Protein 2YH5 (pdb70)

InterPro domains:
  IPR010653 Outer membrane protein assembly factor BamC-like [PF06804] (41-342)
  IPR014524 Outer membrane protein assembly factor BamC [MF_00924] (9-344)
  IPR014524 Outer membrane protein assembly factor BamC [PIRSF026343] (10-344)
  IPR042268 Outer membrane protein assembly factor BamC, C-terminal [G3DSA:3.30.310.170] (226-344)

CATH classification: 3.30.310.170

Organism: Escherichia coli (strain K12) (NCBI:txid83333)

Nearest PDB structures (foldseek):
  2lae-assembly1_A  TM=9.811E-01  e=5.613E-21  Escherichia coli K-12
  5d0q-assembly1_C  TM=9.754E-01  e=2.584E-20  Escherichia coli
  5igu-assembly1_A  TM=3.087E-01  e=3.446E-01  Escherichia coli
  4ynr-assembly1_A  TM=2.754E-01  e=2.289E+00  Mycobacterium tuberculosis CDC1551
  5i3e-assembly1_A  TM=2.757E-01  e=2.433E+00  Burkholderia thailandensis E264

Structure (mmCIF, N/CA/C/O backbone):
data_2YH5
#
_entry.id   2YH5
#
_cell.length_a   29.740
_cell.length_b   59.120
_cell.length_c   31.060
_cell.angle_alpha   90.00
_cell.angle_beta   116.37
_cell.angle_gamma   90.00
#
_symmetry.space_group_name_H-M   'P 1 21 1'
#
loop_
_entity.id
_entity.type
_entity.pdbx_description
1 polymer 'DAPX PROTEIN'
2 non-p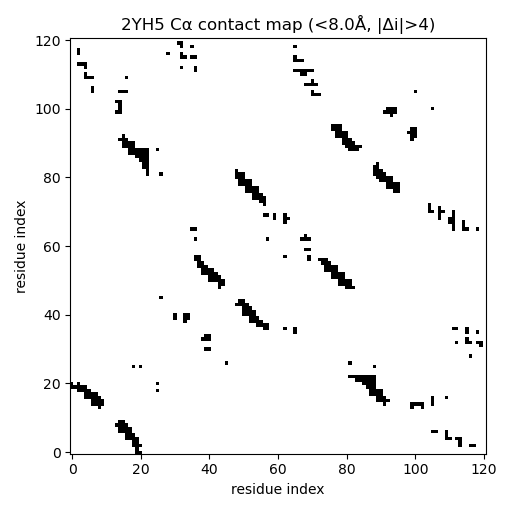olymer 'PHOSPHATE ION'
3 water water
#
loop_
_atom_site.group_PDB
_atom_site.id
_atom_site.type_symbol
_atom_site.label_atom_id
_atom_site.label_alt_id
_atom_site.label_comp_id
_atom_site.label_asym_id
_atom_site.label_entity_id
_atom_site.label_seq_id
_atom_site.pdbx_PDB_ins_code
_atom_site.Cartn_x
_atom_site.Cartn_y
_atom_site.Cartn_z
_atom_site.occupancy
_atom_site.B_iso_or_equiv
_atom_site.auth_seq_id
_atom_site.auth_comp_id
_atom_site.auth_asym_id
_atom_site.auth_atom_id
_atom_site.pdbx_PDB_model_num
ATOM 1 N N . THR A 1 1 ? 15.962 18.725 30.563 1.00 51.67 202 THR A N 1
ATOM 2 C CA . THR A 1 1 ? 17.251 19.479 30.584 1.00 50.88 202 THR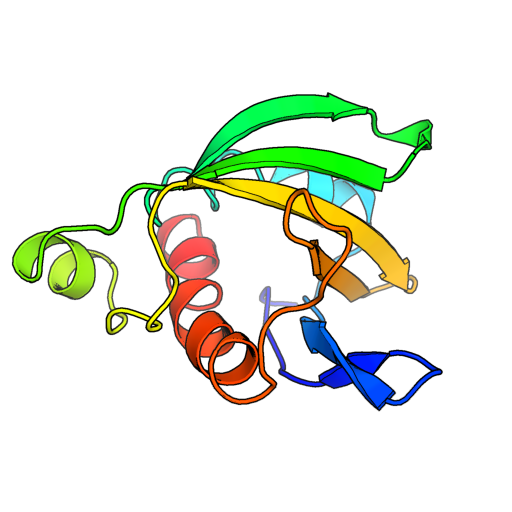 A CA 1
ATOM 3 C C . THR A 1 1 ? 17.841 19.555 29.140 1.00 50.35 202 THR A C 1
ATOM 4 O O . THR A 1 1 ? 18.597 20.501 28.805 1.00 51.85 202 THR A O 1
ATOM 8 N N . THR A 1 2 ? 17.468 18.603 28.280 1.00 48.03 203 THR A N 1
ATOM 9 C CA . THR A 1 2 ? 17.609 18.770 26.812 1.00 45.53 203 THR A CA 1
ATOM 10 C C . THR A 1 2 ? 16.685 19.904 26.246 1.00 41.55 203 THR A C 1
ATOM 11 O O . THR A 1 2 ? 15.616 20.189 26.826 1.00 42.21 203 THR A O 1
ATOM 15 N N . MET A 1 3 ? 17.078 20.510 25.112 1.00 37.47 204 MET A N 1
ATOM 16 C CA A MET A 1 3 ? 16.410 21.736 24.572 0.0000 32.31 204 MET A CA 1
ATOM 17 C CA B MET A 1 3 ? 16.391 21.724 24.563 1.00 32.49 204 MET A CA 1
ATOM 18 C C . MET A 1 3 ? 15.177 21.415 23.704 1.00 28.91 204 MET A C 1
ATOM 19 O O . MET A 1 3 ? 15.117 21.693 22.471 1.00 30.51 204 MET A O 1
ATOM 28 N N . ASP A 1 4 ? 14.183 20.918 24.380 1.00 22.90 205 ASP A N 1
ATOM 29 C CA . ASP A 1 4 ? 12.914 20.516 23.809 1.00 21.03 205 ASP A CA 1
ATOM 30 C C . ASP A 1 4 ? 12.263 21.756 23.208 1.00 16.49 205 ASP A C 1
ATOM 31 O O . ASP A 1 4 ? 12.301 22.822 23.774 1.00 19.23 205 ASP A O 1
ATOM 36 N N . VAL A 1 5 ? 11.533 21.530 22.112 1.00 15.27 206 VAL A N 1
ATOM 37 C CA . VAL A 1 5 ? 10.766 22.588 21.470 1.00 14.62 206 VAL A CA 1
ATOM 38 C C . VAL A 1 5 ? 9.316 22.190 21.400 1.00 14.11 206 VAL A C 1
ATOM 39 O O . VAL A 1 5 ? 9.010 21.048 21.087 1.00 17.12 206 VAL A O 1
ATOM 43 N N . GLN A 1 6 ? 8.432 23.128 21.678 1.00 13.41 207 GLN A N 1
ATOM 44 C CA . GLN A 1 6 ? 7.031 22.895 21.623 1.00 13.68 207 GLN A CA 1
ATOM 45 C C . GLN A 1 6 ? 6.364 24.044 20.862 1.00 11.14 207 GLN A C 1
ATOM 46 O O . GLN A 1 6 ? 6.802 25.171 20.842 1.00 12.18 207 GLN A O 1
ATOM 52 N N . SER A 1 7 ? 5.254 23.699 20.194 1.00 14.46 208 SER A N 1
ATOM 53 C CA A SER A 1 7 ? 4.404 24.650 19.502 0.50 13.26 208 SER A CA 1
ATOM 54 C CA B SER A 1 7 ? 4.526 24.759 19.573 0.50 15.80 208 SER A CA 1
ATOM 55 C C . SER A 1 7 ? 3.414 25.217 20.496 1.00 15.39 208 SER A C 1
ATOM 56 O O . SER A 1 7 ? 2.857 24.479 21.269 1.00 21.46 208 SER A O 1
ATOM 61 N N . ALA A 1 8 ? 3.134 26.493 20.428 1.00 13.30 209 ALA A N 1
ATOM 62 C CA . ALA A 1 8 ? 2.262 27.177 21.342 1.00 16.37 209 ALA A CA 1
ATOM 63 C C . ALA A 1 8 ? 1.667 28.365 20.685 1.00 14.43 209 ALA A C 1
ATOM 64 O O . ALA A 1 8 ? 1.850 28.554 19.498 1.00 13.06 209 ALA A O 1
ATOM 66 N N . ALA A 1 9 ? 0.878 29.105 21.427 1.00 17.20 210 ALA A N 1
ATOM 67 C CA . ALA A 1 9 ? 0.456 30.349 21.016 1.00 16.82 210 ALA A CA 1
ATOM 68 C C . ALA A 1 9 ? 0.773 31.418 22.113 1.00 15.43 210 ALA A C 1
ATOM 69 O O . ALA A 1 9 ? 0.960 31.103 23.275 1.00 19.44 210 ALA A O 1
ATOM 71 N N . ASP A 1 10 ? 0.851 32.645 21.688 1.00 13.77 211 ASP A N 1
ATOM 72 C CA . ASP A 1 10 ? 1.180 33.773 22.560 1.00 12.71 211 ASP A CA 1
ATOM 73 C C . ASP A 1 10 ? -0.114 34.168 23.313 1.00 13.14 211 ASP A C 1
ATOM 74 O O . ASP A 1 10 ? -1.180 33.510 23.166 1.00 12.27 211 ASP A O 1
ATOM 79 N N . ASP A 1 11 ? -0.038 35.232 24.107 1.00 13.60 212 ASP A N 1
ATOM 80 C CA . ASP A 1 11 ? -1.187 35.648 24.875 1.00 13.67 212 ASP A CA 1
ATOM 81 C C . ASP A 1 11 ? -2.352 36.122 24.083 1.00 12.15 212 ASP A C 1
ATOM 82 O O . ASP A 1 11 ? -3.439 36.245 24.604 1.00 14.70 212 ASP A O 1
ATOM 87 N N . THR A 1 12 ? -2.148 36.344 22.809 1.00 12.26 213 THR A N 1
ATOM 88 C CA . THR A 1 12 ? -3.177 36.783 21.873 1.00 12.47 213 THR A CA 1
ATOM 89 C C . THR A 1 12 ? -3.600 35.679 20.926 1.00 11.56 213 THR A C 1
ATOM 90 O O . THR A 1 12 ? -4.463 35.869 20.059 1.00 15.34 213 THR A O 1
ATOM 94 N N . GLY A 1 13 ? -3.108 34.495 21.104 1.00 11.40 214 GLY A N 1
ATOM 95 C CA . GLY A 1 13 ? -3.502 33.365 20.225 1.00 12.10 214 GLY A CA 1
ATOM 96 C C . GLY A 1 13 ? -2.652 33.212 18.982 1.00 11.65 214 GLY A C 1
ATOM 97 O O . GLY A 1 13 ? -2.972 32.362 18.161 1.00 12.93 214 GLY A O 1
ATOM 98 N N . LEU A 1 14 ? -1.575 33.931 18.855 1.00 11.28 215 LEU A N 1
ATOM 99 C CA . LEU A 1 14 ? -0.744 33.899 17.600 1.00 11.24 215 LEU A CA 1
ATOM 100 C C . LEU A 1 14 ? 0.382 32.878 17.810 1.00 10.40 215 LEU A C 1
ATOM 101 O O . LEU A 1 14 ? 0.856 32.667 18.909 1.00 11.28 215 LEU A O 1
ATOM 106 N N . PRO A 1 15 ? 0.894 32.248 16.763 1.00 9.63 216 PRO A N 1
ATOM 107 C CA . PRO A 1 15 ? 1.831 31.167 16.906 1.00 9.14 216 PRO A CA 1
ATOM 108 C C . PRO A 1 15 ? 3.169 31.566 17.459 1.00 9.85 216 PRO A C 1
ATOM 109 O O . PRO A 1 15 ? 3.702 32.642 17.123 1.00 11.37 216 PRO A O 1
ATOM 113 N N . MET A 1 16 ? 3.704 30.720 18.303 1.00 9.44 217 MET A N 1
ATOM 114 C CA . MET A 1 16 ? 5.077 30.863 18.771 1.00 11.50 217 MET A CA 1
ATOM 115 C C . MET A 1 16 ? 5.609 29.494 19.147 1.00 9.80 217 MET A C 1
ATOM 116 O O . MET A 1 16 ? 4.883 28.512 19.253 1.00 11.25 217 MET A O 1
ATOM 121 N N . LEU A 1 17 ? 6.909 29.380 19.300 1.00 9.89 218 LEU A N 1
ATOM 122 C CA . LEU A 1 17 ? 7.584 28.245 19.825 1.00 9.58 218 LEU A CA 1
ATOM 123 C C . LEU A 1 17 ? 8.034 28.528 21.255 1.00 10.30 218 LEU A C 1
ATOM 124 O O . LEU A 1 17 ? 8.330 29.641 21.600 1.00 10.46 218 LEU A O 1
ATOM 129 N N . VAL A 1 18 ? 8.107 27.445 22.029 1.00 10.58 219 VAL A N 1
ATOM 130 C CA . VAL A 1 18 ? 8.663 27.534 23.363 1.00 11.09 219 VAL A CA 1
ATOM 131 C C . VAL A 1 18 ? 9.773 26.540 23.439 1.00 10.25 219 VAL A C 1
ATOM 132 O O . VAL A 1 18 ? 9.593 25.385 23.074 1.00 12.55 219 VAL A O 1
ATOM 136 N N . VAL A 1 19 ? 10.979 26.962 23.812 1.00 10.78 220 VAL A N 1
ATOM 137 C CA A VAL A 1 19 ? 12.226 26.213 23.873 0.50 11.40 220 VAL A CA 1
ATOM 138 C CA B VAL A 1 19 ? 12.069 26.067 23.911 0.50 12.39 220 VAL A CA 1
ATOM 139 C C . VAL A 1 19 ? 12.599 25.994 25.325 1.00 11.33 220 VAL A C 1
ATOM 140 O O . VAL A 1 19 ? 12.612 26.944 26.056 1.00 12.01 220 VAL A O 1
ATOM 147 N N . ARG A 1 20 ? 13.000 24.800 25.693 1.00 11.65 221 ARG A N 1
ATOM 148 C CA . ARG A 1 20 ? 13.539 24.546 27.034 1.00 13.46 221 ARG A CA 1
ATOM 149 C C . ARG A 1 20 ? 14.967 25.170 27.037 1.00 16.11 221 ARG A C 1
ATOM 150 O O . ARG A 1 20 ? 15.799 25.061 26.096 1.00 21.23 221 ARG A O 1
ATOM 158 N N . GLY A 1 21 ? 15.149 26.075 27.904 1.00 14.28 222 GLY A N 1
ATOM 159 C CA . GLY A 1 21 ? 16.385 26.754 28.230 1.00 11.61 222 GLY A CA 1
ATOM 160 C C . GLY A 1 21 ? 16.132 28.149 28.610 1.00 9.43 222 GLY A C 1
ATOM 161 O O . GLY A 1 21 ? 15.251 28.816 28.059 1.00 11.18 222 GLY A O 1
ATOM 162 N N . PRO A 1 22 ? 16.886 28.669 29.565 1.00 11.02 223 PRO A N 1
ATOM 163 C CA . PRO A 1 22 ? 16.778 30.052 29.907 1.00 11.05 223 PRO A CA 1
ATOM 164 C C . PRO A 1 22 ? 17.142 31.044 28.787 1.00 9.41 223 PRO A C 1
ATOM 165 O O . PRO A 1 22 ? 17.885 30.684 27.882 1.00 9.52 223 PRO A O 1
ATOM 169 N N . PHE A 1 23 ? 16.748 32.275 28.883 1.00 10.16 224 PHE A N 1
ATOM 170 C CA . PHE A 1 23 ? 16.783 33.238 27.791 1.00 9.93 224 PHE A CA 1
ATOM 171 C C . PHE A 1 23 ? 18.252 33.362 27.253 1.00 9.95 224 PHE A C 1
ATOM 172 O O . PHE A 1 23 ? 18.433 33.309 26.057 1.00 9.51 224 PHE A O 1
ATOM 180 N N . ASN A 1 24 ? 19.254 33.581 28.129 1.00 10.68 225 ASN A N 1
ATOM 181 C CA . ASN A 1 24 ? 20.599 33.806 27.573 1.00 10.30 225 ASN A CA 1
ATOM 182 C C . ASN A 1 24 ? 21.224 32.587 27.014 1.00 9.63 225 ASN A C 1
ATOM 183 O O . ASN A 1 24 ? 22.078 32.642 26.114 1.00 10.29 225 ASN A O 1
ATOM 188 N N . VAL A 1 25 ? 20.857 31.424 27.538 1.00 8.92 226 VAL A N 1
ATOM 189 C CA . VAL A 1 25 ? 21.287 30.114 27.054 1.00 9.66 226 VAL A CA 1
ATOM 190 C C . VAL A 1 25 ? 20.783 29.980 25.630 1.00 8.63 226 VAL A C 1
ATOM 191 O O . VAL A 1 25 ? 21.502 29.692 24.717 1.00 11.07 226 VAL A O 1
ATOM 195 N N . VAL A 1 26 ? 19.477 30.168 25.449 1.00 9.57 227 VAL A N 1
ATOM 196 C CA . VAL A 1 26 ? 18.879 30.044 24.129 1.00 8.75 227 VAL A CA 1
ATOM 197 C C . VAL A 1 26 ? 19.438 31.099 23.223 1.00 8.69 227 VAL A C 1
ATOM 198 O O . VAL A 1 26 ? 19.767 30.788 22.062 1.00 9.61 227 VAL A O 1
ATOM 202 N N . TRP A 1 27 ? 19.565 32.347 23.658 1.00 9.04 228 TRP A N 1
ATOM 203 C CA . TRP A 1 27 ? 20.169 33.415 22.857 1.00 9.29 228 TRP A CA 1
ATOM 204 C C . TRP A 1 27 ? 21.527 33.027 22.307 1.00 9.90 228 TRP A C 1
ATOM 205 O O . TRP A 1 27 ? 21.814 33.235 21.102 1.00 11.67 228 TRP A O 1
ATOM 216 N N . GLN A 1 28 ? 22.337 32.439 23.178 1.00 9.87 229 GLN A N 1
ATOM 217 C CA . GLN A 1 28 ? 23.678 32.060 22.774 1.00 11.10 229 GLN A CA 1
ATOM 218 C C . GLN A 1 28 ? 23.726 30.870 21.863 1.00 10.76 229 GLN A C 1
ATOM 219 O O . GLN A 1 28 ? 24.730 30.668 21.167 1.00 13.60 229 GLN A O 1
ATOM 225 N N . ARG A 1 29 ? 22.704 30.026 21.883 1.00 10.15 230 ARG A N 1
ATOM 226 C CA . ARG A 1 29 ? 22.602 28.869 21.016 1.00 11.24 230 ARG A CA 1
ATOM 227 C C . ARG A 1 29 ? 21.973 29.182 19.676 1.00 10.48 230 ARG A C 1
ATOM 228 O O . ARG A 1 29 ? 22.102 28.403 18.760 1.00 10.12 230 ARG A O 1
ATOM 236 N N . LEU A 1 30 ? 21.205 30.272 19.626 1.00 9.46 231 LEU A N 1
ATOM 237 C CA A LEU A 1 30 ? 20.398 30.538 18.450 0.50 9.90 231 LEU A CA 1
ATOM 238 C CA B LEU A 1 30 ? 20.401 30.526 18.446 0.50 9.28 231 LEU A CA 1
ATOM 239 C C . LEU A 1 30 ? 21.153 30.693 17.157 1.00 9.20 231 LEU A C 1
ATOM 240 O O . LEU A 1 30 ? 20.792 30.073 16.152 1.00 9.88 231 LEU A O 1
ATOM 249 N N . PRO A 1 31 ? 22.222 31.493 17.091 1.00 8.22 232 PRO A N 1
ATOM 250 C CA . PRO A 1 31 ? 22.857 31.645 15.778 1.00 10.21 232 PRO A CA 1
ATOM 251 C C . PRO A 1 31 ? 23.300 30.328 15.212 1.00 9.30 232 PRO A C 1
ATOM 252 O O . PRO A 1 31 ? 23.183 30.093 13.998 1.00 10.01 232 PRO A O 1
ATOM 256 N N . ALA A 1 32 ? 23.956 29.480 16.016 1.00 9.21 233 ALA A N 1
ATOM 257 C CA . ALA A 1 32 ? 24.440 28.186 15.548 1.00 10.51 233 ALA A CA 1
ATOM 258 C C . ALA A 1 32 ? 23.272 27.328 15.133 1.00 10.45 233 ALA A C 1
ATOM 259 O O . ALA A 1 32 ? 23.387 26.602 14.150 1.00 12.80 233 ALA A O 1
ATOM 261 N N . ALA A 1 33 ? 22.159 27.322 15.866 1.00 9.97 234 ALA A N 1
ATOM 262 C CA . ALA A 1 33 ? 21.034 26.477 15.525 1.00 10.39 234 ALA A CA 1
ATOM 263 C C . ALA A 1 33 ? 20.403 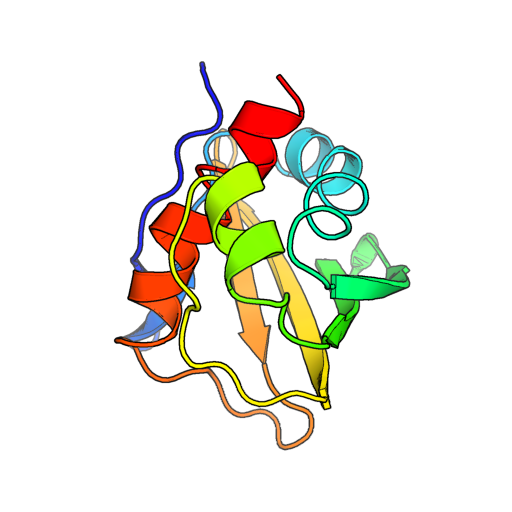26.954 14.200 1.00 9.32 234 ALA A C 1
ATOM 264 O O . ALA A 1 33 ? 20.061 26.178 13.320 1.00 12.45 234 ALA A O 1
ATOM 266 N N . LEU A 1 34 ? 20.233 28.271 14.106 1.00 9.37 235 LEU A N 1
ATOM 267 C CA . LEU A 1 34 ? 19.687 28.893 12.911 1.00 10.58 235 LEU A CA 1
ATOM 268 C C . LEU A 1 34 ? 20.458 28.578 11.699 1.00 10.83 235 LEU A C 1
ATOM 269 O O . LEU A 1 34 ? 19.912 28.286 10.641 1.00 11.14 235 LEU A O 1
ATOM 274 N N . GLU A 1 35 ? 21.780 28.599 11.804 1.00 12.18 236 GLU A N 1
ATOM 275 C CA A GLU A 1 35 ? 22.602 28.240 10.673 0.50 13.39 236 GLU A CA 1
ATOM 276 C CA B GLU A 1 35 ? 22.627 28.173 10.656 0.50 13.54 236 GLU A CA 1
ATOM 277 C C . GLU A 1 35 ? 22.273 26.858 10.109 1.00 13.35 236 GLU A C 1
ATOM 278 O O . GLU A 1 35 ? 22.327 26.651 8.862 1.00 15.61 236 GLU A O 1
ATOM 289 N N . LYS A 1 36 ? 21.937 25.905 10.971 1.00 12.62 237 LYS A N 1
ATOM 290 C CA . LYS A 1 36 ? 21.638 24.550 10.556 1.00 13.36 237 LYS A CA 1
ATOM 291 C C . LYS A 1 36 ? 20.369 24.427 9.760 1.00 14.42 237 LYS A C 1
ATOM 292 O O . LYS A 1 36 ? 20.162 23.428 9.059 1.00 16.39 237 LYS A O 1
ATOM 298 N N . VAL A 1 37 ? 19.519 25.406 9.843 1.00 11.27 238 VAL A N 1
ATOM 299 C CA . VAL A 1 37 ? 18.188 25.378 9.177 1.00 11.93 238 VAL A CA 1
ATOM 300 C C . VAL A 1 37 ? 18.101 26.353 8.035 1.00 11.38 238 VAL A C 1
ATOM 301 O O . VAL A 1 37 ? 17.043 26.561 7.525 1.00 14.97 238 VAL A O 1
ATOM 305 N N . GLY A 1 38 ? 19.210 26.950 7.652 1.00 12.43 239 GLY A N 1
ATOM 306 C CA . GLY A 1 38 ? 19.218 27.889 6.546 1.00 12.51 239 GLY A CA 1
ATOM 307 C C . GLY A 1 38 ? 18.899 29.313 6.837 1.00 11.04 239 GLY A C 1
ATOM 308 O O . GLY A 1 38 ? 18.571 30.079 5.957 1.00 12.43 239 GLY A O 1
ATOM 309 N N . MET A 1 39 ? 18.944 29.660 8.135 1.00 11.18 240 MET A N 1
ATOM 310 C CA . MET A 1 39 ? 18.689 30.993 8.597 1.00 11.74 240 MET A CA 1
ATOM 311 C C . MET A 1 39 ? 19.976 31.698 9.015 1.00 13.68 240 MET A C 1
ATOM 312 O O . MET A 1 39 ? 20.667 31.237 9.906 1.00 16.73 240 MET A O 1
ATOM 317 N N . LYS A 1 40 ? 20.278 32.766 8.334 1.00 12.18 241 LYS A N 1
ATOM 318 C CA . LYS A 1 40 ? 21.458 33.561 8.584 1.00 13.77 241 LYS A CA 1
ATOM 319 C C . LYS A 1 40 ? 21.054 34.751 9.455 1.00 13.90 241 LYS A C 1
ATOM 320 O O . LYS A 1 40 ? 20.136 35.530 9.095 1.00 13.35 241 LYS A O 1
ATOM 326 N N . VAL A 1 41 ? 21.744 34.938 10.557 1.00 13.95 242 VAL A N 1
ATOM 327 C CA . VAL A 1 41 ? 21.483 36.006 11.420 1.00 13.16 242 VAL A CA 1
ATOM 328 C C . VAL A 1 41 ? 22.219 37.161 10.890 1.00 15.91 242 VAL A C 1
ATOM 329 O O . VAL A 1 41 ? 23.434 37.155 10.878 1.00 20.88 242 VAL A O 1
ATOM 333 N N . THR A 1 42 ? 21.556 38.194 10.465 1.00 15.19 243 THR A N 1
ATOM 334 C CA . THR A 1 42 ? 22.170 39.381 9.924 1.00 16.61 243 THR A CA 1
ATOM 335 C C . THR A 1 42 ? 22.395 40.458 10.989 1.00 17.95 243 THR A C 1
ATOM 336 O O . THR A 1 42 ? 23.278 41.321 10.845 1.00 20.30 243 THR A O 1
ATOM 340 N N . ASP A 1 43 ? 21.619 40.430 12.076 1.00 16.13 244 ASP A N 1
ATOM 341 C CA . ASP A 1 43 ? 21.797 41.352 13.179 1.00 16.21 244 ASP A CA 1
ATOM 342 C C . ASP A 1 43 ? 21.014 40.847 14.351 1.00 14.21 244 ASP A C 1
ATOM 343 O O . ASP A 1 43 ? 20.100 40.030 14.194 1.00 14.59 244 ASP A O 1
ATOM 348 N N . SER A 1 44 ? 21.360 41.279 15.523 1.00 14.53 245 SER A N 1
ATOM 349 C CA . SER A 1 44 ? 20.575 40.935 16.720 1.00 14.54 245 SER A CA 1
ATOM 350 C C . SER A 1 44 ? 20.817 41.973 17.753 1.00 13.65 245 SER A C 1
ATOM 351 O O . SER A 1 44 ? 21.866 42.597 17.728 1.00 14.57 245 SER A O 1
ATOM 354 N N . THR A 1 45 ? 19.854 42.092 18.656 1.00 13.52 246 THR A N 1
ATOM 355 C CA . THR A 1 45 ? 19.919 43.094 19.709 1.00 14.37 246 THR A CA 1
ATOM 356 C C . THR A 1 45 ? 19.271 42.494 20.926 1.00 13.22 246 THR A C 1
ATOM 357 O O . THR A 1 45 ? 18.039 42.384 21.025 1.00 15.02 246 THR A O 1
ATOM 361 N N . ARG A 1 46 ? 20.064 42.031 21.839 1.00 14.14 247 ARG A N 1
ATOM 362 C CA . ARG A 1 46 ? 19.579 41.262 22.972 1.00 14.05 247 ARG A CA 1
ATOM 363 C C . ARG A 1 46 ? 18.619 42.030 23.826 1.00 15.50 247 ARG A C 1
ATOM 364 O O . ARG A 1 46 ? 17.655 41.476 24.336 1.00 16.26 247 ARG A O 1
ATOM 372 N N . SER A 1 47 ? 18.834 43.325 24.014 1.00 17.29 248 SER A N 1
ATOM 373 C CA . SER A 1 47 ? 17.954 44.141 24.872 1.00 18.07 248 SER A CA 1
ATOM 374 C C . SER A 1 47 ? 16.570 44.250 24.379 1.00 18.82 248 SER A C 1
ATOM 375 O O . SER A 1 47 ? 15.707 44.533 25.148 1.00 22.08 248 SER A O 1
ATOM 378 N N . GLN A 1 48 ? 16.352 43.999 23.097 1.00 17.09 249 GLN A N 1
ATOM 379 C CA . GLN A 1 48 ? 15.060 43.973 22.455 1.00 18.89 249 GLN A CA 1
ATOM 380 C C . GLN A 1 48 ? 14.565 42.573 22.227 1.00 17.82 249 GLN A C 1
ATOM 381 O O . GLN A 1 48 ? 13.464 42.437 21.707 1.00 20.62 249 GLN A O 1
ATOM 387 N N . GLY A 1 49 ? 15.398 41.556 22.480 1.00 15.36 250 GLY A N 1
ATOM 388 C CA . GLY A 1 49 ? 15.107 40.174 22.167 1.00 14.33 250 GLY A CA 1
ATOM 389 C C . GLY A 1 49 ? 14.888 39.937 20.692 1.00 11.78 250 GLY A C 1
ATOM 390 O O . GLY A 1 49 ? 14.172 39.044 20.352 1.00 15.57 250 GLY A O 1
ATOM 391 N N . ASN A 1 50 ? 15.538 40.742 19.871 1.00 11.43 251 ASN A N 1
ATOM 392 C CA . ASN A 1 50 ? 15.264 40.695 18.440 1.00 12.94 251 ASN A CA 1
ATOM 393 C C . ASN A 1 50 ? 16.418 40.182 17.645 1.00 12.01 251 ASN A C 1
ATOM 394 O O . ASN A 1 50 ? 17.551 40.628 17.849 1.00 12.68 251 ASN A O 1
ATOM 399 N N . MET A 1 51 ? 16.134 39.349 16.693 1.00 11.49 252 MET A N 1
ATOM 400 C CA . MET A 1 51 ? 17.075 38.942 15.698 1.00 12.63 252 MET A CA 1
ATOM 401 C C . MET A 1 51 ? 16.540 39.175 14.301 1.00 12.96 252 MET A C 1
ATOM 402 O O . MET A 1 51 ? 15.356 38.961 14.067 1.00 16.40 252 MET A O 1
ATOM 407 N N . ALA A 1 52 ? 17.379 39.587 13.375 1.00 12.32 253 ALA A N 1
ATOM 408 C CA . ALA A 1 52 ? 17.041 39.658 12.000 1.00 12.55 253 ALA A CA 1
ATOM 409 C C . ALA A 1 52 ? 17.609 38.474 11.305 1.00 12.52 253 ALA A C 1
ATOM 410 O O . ALA A 1 52 ? 18.788 38.193 11.460 1.00 13.10 253 ALA A O 1
ATOM 412 N N . VAL A 1 53 ? 16.784 37.755 10.564 1.00 11.56 254 VAL A N 1
ATOM 413 C CA . VAL A 1 53 ? 17.262 36.603 9.875 1.00 12.66 254 VAL A CA 1
ATOM 414 C C . VAL A 1 53 ? 16.920 36.641 8.395 1.00 11.61 254 VAL A C 1
ATOM 415 O O . VAL A 1 53 ? 15.840 37.175 8.011 1.00 13.19 254 VAL A O 1
ATOM 419 N N . THR A 1 54 ? 17.762 36.049 7.564 1.00 11.57 255 THR A N 1
ATOM 420 C CA . THR A 1 54 ? 17.457 35.822 6.189 1.00 11.83 255 THR A CA 1
ATOM 421 C C . THR A 1 54 ? 17.432 34.327 5.989 1.00 11.31 255 THR A C 1
ATOM 422 O O . THR A 1 54 ? 18.405 33.611 6.312 1.00 12.98 255 THR A O 1
ATOM 426 N N . TYR A 1 55 ? 16.313 33.836 5.468 1.00 10.96 256 TYR A N 1
ATOM 427 C CA . TYR A 1 55 ? 16.090 32.432 5.329 1.00 9.97 256 TYR A CA 1
ATOM 428 C C . TYR A 1 55 ? 16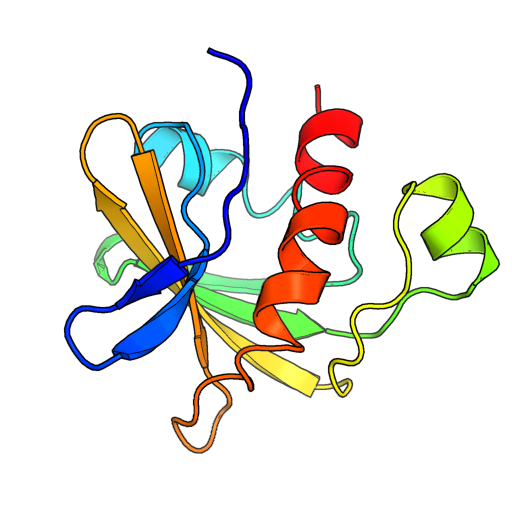.086 31.978 3.870 1.00 10.04 256 TYR A C 1
ATOM 429 O O . TYR A 1 55 ? 15.384 32.566 3.078 1.00 10.24 256 TYR A O 1
ATOM 438 N N . LYS A 1 56 ? 16.810 30.933 3.588 1.00 10.62 257 LYS A N 1
ATOM 439 C CA . LYS A 1 56 ? 16.703 30.223 2.296 1.00 11.62 257 LYS A CA 1
ATOM 440 C C . LYS A 1 56 ? 16.502 28.774 2.618 1.00 11.77 257 LYS A C 1
ATOM 441 O O . LYS A 1 56 ? 17.345 28.146 3.270 1.00 12.01 257 LYS A O 1
ATOM 447 N N . PRO A 1 57 ? 15.365 28.195 2.225 1.00 11.41 258 PRO A N 1
ATOM 448 C CA . PRO A 1 57 ? 15.203 26.793 2.476 1.00 11.78 258 PRO A CA 1
ATOM 449 C C . PRO A 1 57 ? 16.374 25.893 2.097 1.00 11.45 258 PRO A C 1
ATOM 450 O O . PRO A 1 57 ? 17.039 26.090 1.065 1.00 12.42 258 PRO A O 1
ATOM 454 N N . LEU A 1 58 ? 1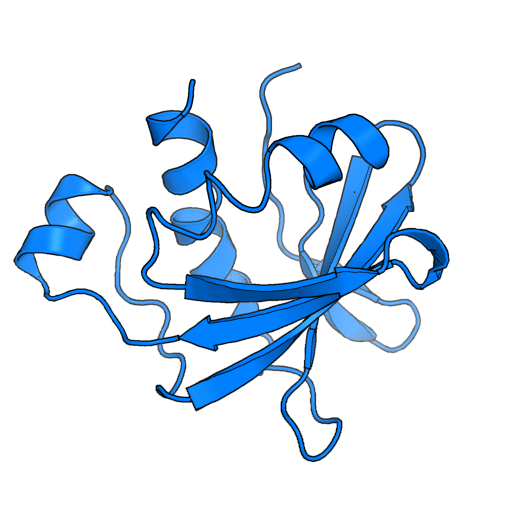6.584 24.837 2.850 1.00 12.54 259 LEU A N 1
ATOM 455 C CA . LEU A 1 58 ? 17.538 23.800 2.516 1.00 11.53 259 LEU A CA 1
ATOM 456 C C . LEU A 1 58 ? 16.996 23.071 1.299 1.00 14.17 259 LEU A C 1
ATOM 457 O O . LEU A 1 58 ? 15.795 22.948 1.071 1.00 16.27 259 LEU A O 1
ATOM 462 N N . SER A 1 59 ? 17.942 22.410 0.614 1.00 15.49 260 SER A N 1
ATOM 463 C CA . SER A 1 59 ? 17.601 21.357 -0.333 1.00 17.88 260 SER A CA 1
ATOM 464 C C . SER A 1 59 ? 16.987 20.175 0.394 1.00 18.24 260 SER A C 1
ATOM 465 O O . SER A 1 59 ? 17.204 20.000 1.604 1.00 17.02 260 SER A O 1
ATOM 468 N N . ASP A 1 60 ? 16.261 19.322 -0.338 1.00 21.18 261 ASP A N 1
ATOM 469 C CA . ASP A 1 60 ? 15.759 18.078 0.276 1.00 24.08 261 ASP A CA 1
ATOM 470 C C . ASP A 1 60 ? 16.825 17.205 0.957 1.00 21.20 261 ASP A C 1
ATOM 471 O O . ASP A 1 60 ? 16.631 16.696 2.049 1.00 22.58 261 ASP A O 1
ATOM 476 N N . SER A 1 61 ? 17.950 17.061 0.300 1.00 22.69 262 SER A N 1
ATOM 477 C CA . SER A 1 61 ? 19.038 16.320 0.838 1.00 21.98 262 SER A CA 1
ATOM 478 C C . SER A 1 61 ? 19.504 16.938 2.158 1.00 18.91 262 SER A C 1
ATOM 479 O O . SER A 1 61 ? 19.794 16.204 3.151 1.00 18.53 262 SER A O 1
ATOM 482 N N . ASP A 1 62 ? 19.609 18.277 2.195 1.00 16.24 263 ASP A N 1
ATOM 483 C CA . ASP A 1 62 ? 20.080 18.941 3.392 1.00 14.62 263 ASP A CA 1
ATOM 484 C C . ASP A 1 62 ? 19.041 18.829 4.508 1.00 13.41 263 ASP A C 1
ATOM 485 O O . ASP A 1 62 ? 19.398 18.637 5.669 1.00 13.30 263 ASP A O 1
ATOM 490 N N . TRP A 1 63 ? 17.745 18.890 4.197 1.00 13.35 264 TRP A N 1
ATOM 491 C CA . TRP A 1 63 ? 16.716 18.664 5.216 1.00 13.26 264 TRP A CA 1
ATOM 492 C C . TRP A 1 63 ? 16.870 17.240 5.778 1.00 14.20 264 TRP A C 1
ATOM 493 O O . TRP A 1 63 ? 16.772 17.019 7.002 1.00 13.93 264 TRP A O 1
ATOM 504 N N . GLN A 1 64 ? 17.129 16.275 4.897 1.00 14.25 265 GLN A N 1
ATOM 505 C CA . GLN A 1 64 ? 17.353 14.941 5.345 1.00 15.74 265 GLN A CA 1
ATOM 506 C C . GLN A 1 64 ? 18.500 14.789 6.311 1.00 16.13 265 GLN A C 1
ATOM 507 O O . GLN A 1 64 ? 18.390 14.164 7.394 1.00 16.22 265 GLN A O 1
ATOM 513 N N . GLU A 1 65 ? 19.596 15.442 5.975 1.00 15.46 266 GLU A N 1
ATOM 514 C CA . GLU A 1 65 ? 20.830 15.423 6.854 1.00 16.03 266 GLU A CA 1
ATOM 515 C C . GLU A 1 65 ? 20.566 16.134 8.179 1.00 16.06 266 GLU A C 1
ATOM 516 O O . GLU A 1 65 ? 21.032 15.730 9.205 1.00 18.87 266 GLU A O 1
ATOM 522 N N . LEU A 1 66 ? 19.732 17.162 8.172 1.00 15.06 267 LEU A N 1
ATOM 523 C CA . LEU A 1 66 ? 19.332 17.834 9.430 1.00 14.82 267 LEU A CA 1
ATOM 524 C C . LEU A 1 66 ? 18.482 16.899 10.252 1.00 15.64 267 LEU A C 1
ATOM 525 O O . LEU A 1 66 ? 18.632 16.919 11.485 1.00 17.35 267 LEU A O 1
ATOM 530 N N . GLY A 1 67 ? 17.574 16.180 9.618 1.00 16.79 268 GLY A N 1
ATOM 531 C CA . GLY A 1 67 ? 16.628 15.420 10.290 1.00 17.02 268 GLY A CA 1
ATOM 532 C C . GLY A 1 67 ? 15.250 15.953 10.423 1.00 17.77 268 GLY A C 1
ATOM 533 O O . GLY A 1 67 ? 14.572 15.616 11.379 1.00 19.32 268 GLY A O 1
ATOM 534 N N . ALA A 1 68 ? 14.855 16.863 9.548 1.00 15.11 269 ALA A N 1
ATOM 535 C CA . ALA A 1 68 ? 13.481 17.392 9.601 1.00 14.49 269 ALA A CA 1
ATOM 536 C C . ALA A 1 68 ? 13.028 17.763 8.225 1.00 15.77 269 ALA A C 1
ATOM 537 O O . ALA A 1 68 ? 13.840 18.141 7.396 1.00 21.53 269 ALA A O 1
ATOM 539 N N . SER A 1 69 ? 11.741 17.858 8.035 1.00 16.08 270 SER A N 1
ATOM 540 C CA . SER A 1 69 ? 11.172 18.165 6.743 1.00 16.72 270 SER A CA 1
ATOM 541 C C . SER A 1 69 ? 11.108 19.720 6.579 1.00 14.28 270 SER A C 1
ATOM 542 O O . SER A 1 69 ? 10.985 20.534 7.521 1.00 14.62 270 SER A O 1
ATOM 545 N N . ASP A 1 70 ? 11.065 20.163 5.326 1.00 13.79 271 ASP A N 1
ATOM 546 C CA . ASP A 1 70 ? 10.816 21.551 5.019 1.00 12.36 271 ASP A CA 1
ATOM 547 C C . ASP A 1 70 ? 9.597 22.037 5.684 1.00 12.27 271 ASP A C 1
ATOM 548 O O . ASP A 1 70 ? 8.520 21.429 5.544 1.00 13.61 271 ASP A O 1
ATOM 553 N N . PRO A 1 71 ? 9.649 23.157 6.376 1.00 10.52 272 PRO A N 1
ATOM 554 C CA . PRO A 1 71 ? 8.517 23.635 7.160 1.00 11.04 272 PRO A CA 1
ATOM 555 C C . PRO A 1 71 ? 7.522 24.502 6.436 1.00 10.49 272 PRO A C 1
ATOM 556 O O . PRO A 1 71 ? 6.546 24.970 7.030 1.00 12.34 272 PRO A O 1
ATOM 560 N N . GLY A 1 72 ? 7.723 24.677 5.141 1.00 10.99 273 GLY A N 1
ATOM 561 C CA . GLY A 1 72 ? 6.782 25.464 4.394 1.00 10.61 273 GLY A CA 1
ATOM 562 C C . GLY A 1 72 ? 6.746 26.940 4.651 1.00 9.91 273 GLY A C 1
ATOM 563 O O . GLY A 1 72 ? 5.715 27.575 4.505 1.00 10.55 273 GLY A O 1
ATOM 564 N N . LEU A 1 73 ? 7.909 27.480 4.980 1.00 10.72 274 LEU A N 1
ATOM 565 C CA . LEU A 1 73 ? 8.201 28.907 5.047 1.00 10.07 274 LEU A CA 1
ATOM 566 C C . LEU A 1 73 ? 8.710 29.420 3.744 1.00 9.65 274 LEU A C 1
ATOM 567 O O . LEU A 1 73 ? 9.532 28.775 3.112 1.00 11.21 274 LEU A O 1
ATOM 572 N N . ALA A 1 74 ? 8.285 30.614 3.359 1.00 9.83 275 ALA A N 1
ATOM 573 C CA . ALA A 1 74 ? 8.807 31.276 2.179 1.00 9.52 275 ALA A CA 1
ATOM 574 C C . ALA A 1 74 ? 10.230 31.736 2.447 1.00 10.36 275 ALA A C 1
ATOM 575 O O . ALA A 1 74 ? 10.561 32.099 3.556 1.00 10.01 275 ALA A O 1
ATOM 577 N N . SER A 1 75 ? 11.049 31.790 1.387 1.00 9.86 276 SER A N 1
ATOM 578 C CA . SER A 1 75 ? 12.370 32.353 1.526 1.00 10.63 276 SER A CA 1
ATOM 579 C C . SER A 1 75 ? 12.222 33.860 1.756 1.00 11.70 276 SER A C 1
ATOM 580 O O . SER A 1 75 ? 11.258 34.498 1.289 1.00 10.90 276 SER A O 1
ATOM 583 N N . GLY A 1 76 ? 13.138 34.465 2.527 1.00 10.72 277 GLY A N 1
ATOM 584 C CA . GLY A 1 76 ? 13.114 35.903 2.716 1.00 12.09 277 GLY A CA 1
ATOM 585 C C . GLY A 1 76 ? 13.550 36.280 4.088 1.00 10.99 277 GLY A C 1
ATOM 586 O O . GLY A 1 76 ? 14.165 35.480 4.821 1.00 11.51 277 GLY A O 1
ATOM 587 N N . ASP A 1 77 ? 13.301 37.495 4.424 1.00 11.72 278 ASP A N 1
ATOM 588 C CA . ASP A 1 77 ? 13.717 38.123 5.705 1.00 11.73 278 ASP A CA 1
ATOM 589 C C . ASP A 1 77 ? 12.608 37.966 6.751 1.00 12.48 278 ASP A C 1
ATOM 590 O O . ASP A 1 77 ? 11.401 38.169 6.472 1.00 15.27 278 ASP A O 1
ATOM 595 N N . TYR A 1 78 ? 13.010 37.649 7.967 1.00 11.06 279 TYR A N 1
ATOM 596 C CA . TYR A 1 78 ? 12.134 37.517 9.110 1.00 11.53 279 TYR A CA 1
ATOM 597 C C . TYR A 1 78 ? 12.753 38.204 10.296 1.00 10.91 279 TYR A C 1
ATOM 598 O O . TYR A 1 78 ? 13.979 38.364 10.378 1.00 12.39 279 TYR A O 1
ATOM 607 N N . LYS A 1 79 ? 11.909 38.599 11.204 1.00 11.76 280 LYS A N 1
ATOM 608 C CA . LYS A 1 79 ? 12.333 39.008 12.542 1.00 13.15 280 LYS A CA 1
ATOM 609 C C . LYS A 1 79 ? 12.012 37.823 13.453 1.00 12.35 280 LYS A C 1
ATOM 610 O O . LYS A 1 79 ? 10.962 37.213 13.384 1.00 13.95 280 LYS A O 1
ATOM 616 N N . LEU A 1 80 ? 12.904 37.522 14.334 1.00 11.34 281 LEU A N 1
ATOM 617 C CA . LEU A 1 80 ? 12.743 36.537 15.367 1.00 10.78 281 LEU A CA 1
ATOM 618 C C . LEU A 1 80 ? 12.743 37.234 16.708 1.00 10.87 281 LEU A C 1
ATOM 619 O O . LEU A 1 80 ? 13.741 37.835 17.056 1.00 13.63 281 LEU A O 1
ATOM 624 N N . GLN A 1 81 ? 11.654 37.123 17.433 1.00 10.11 282 GLN A N 1
ATOM 625 C CA . GLN A 1 81 ? 11.530 37.685 18.763 1.00 11.00 282 GLN A CA 1
ATOM 626 C C . GLN A 1 81 ? 11.712 36.628 19.777 1.00 9.60 282 GLN A C 1
ATOM 627 O O . GLN A 1 81 ? 11.046 35.595 19.713 1.00 10.95 282 GLN A O 1
ATOM 633 N N . VAL A 1 82 ? 12.575 36.844 20.735 1.00 10.82 283 VAL A N 1
ATOM 634 C CA . VAL A 1 82 ? 12.926 35.872 21.732 1.00 9.84 283 VAL A CA 1
ATOM 635 C C . VAL A 1 82 ? 12.488 36.428 23.091 1.00 10.66 283 VAL A C 1
ATOM 636 O O . VAL A 1 82 ? 12.789 37.606 23.384 1.00 11.94 283 VAL A O 1
ATOM 640 N N . GLY A 1 83 ? 11.736 35.647 23.837 1.00 11.38 284 GLY A N 1
ATOM 641 C CA . GLY A 1 83 ? 11.315 36.103 25.152 1.00 14.02 284 GLY A CA 1
ATOM 642 C C . GLY A 1 83 ? 11.729 35.185 26.291 1.00 11.20 284 GLY A C 1
ATOM 643 O O . GLY A 1 83 ? 12.027 34.012 26.098 1.00 12.13 284 GLY A O 1
ATOM 644 N N . ASP A 1 84 ? 11.741 35.776 27.483 1.00 12.42 285 ASP A N 1
ATOM 645 C CA . ASP A 1 84 ? 12.219 35.122 28.672 1.00 12.45 285 ASP A CA 1
ATOM 646 C C . ASP A 1 84 ? 11.090 34.517 29.454 1.00 12.74 285 ASP A C 1
ATOM 647 O O . ASP A 1 84 ? 10.284 35.231 29.990 1.00 15.51 285 ASP A O 1
ATOM 652 N N . LEU A 1 85 ? 11.062 33.200 29.529 1.00 13.55 286 LEU A N 1
ATOM 653 C CA . LEU A 1 85 ? 10.147 32.474 30.354 1.00 15.50 286 LEU A CA 1
ATOM 654 C C . LEU A 1 85 ? 10.875 31.636 31.460 1.00 15.42 286 LEU A C 1
ATOM 655 O O . LEU A 1 85 ? 10.496 30.493 31.717 1.00 17.05 286 LEU A O 1
ATOM 660 N N . ASP A 1 86 ? 11.912 32.194 32.101 1.00 15.80 287 ASP A N 1
ATOM 661 C CA . ASP A 1 86 ? 12.690 31.594 33.212 1.00 16.80 287 ASP A CA 1
ATOM 662 C C . ASP A 1 86 ? 13.479 30.426 32.728 1.00 13.35 287 ASP A C 1
ATOM 663 O O . ASP A 1 86 ? 14.571 30.624 32.246 1.00 15.86 287 ASP A O 1
ATOM 668 N N . ASN A 1 87 ? 12.934 29.193 32.867 1.00 13.16 288 ASN A N 1
ATOM 669 C CA . ASN A 1 87 ? 13.628 28.024 32.419 1.00 12.41 288 ASN A CA 1
ATOM 670 C C . ASN A 1 87 ? 13.349 27.701 3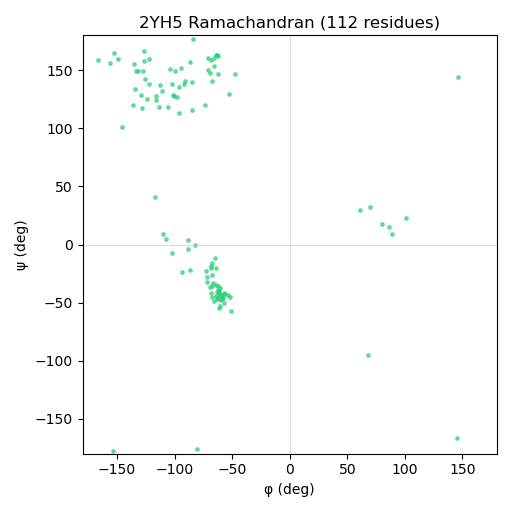0.999 1.00 12.43 288 ASN A C 1
ATOM 671 O O . ASN A 1 87 ? 13.889 26.756 30.485 1.00 14.74 288 ASN A O 1
ATOM 676 N N . ARG A 1 88 ? 12.465 28.447 30.357 1.00 11.93 289 ARG A N 1
ATOM 677 C CA . ARG A 1 88 ? 12.158 28.340 28.964 1.00 10.82 289 ARG A CA 1
ATOM 678 C C . ARG A 1 88 ? 12.290 29.674 28.295 1.00 9.66 289 ARG A C 1
ATOM 679 O O . ARG A 1 88 ? 12.320 30.690 28.942 1.00 10.74 289 ARG A O 1
ATOM 687 N N . SER A 1 89 ? 12.308 29.663 26.939 1.00 9.00 290 SER A N 1
ATOM 688 C CA . SER A 1 89 ? 12.318 30.854 26.177 1.00 8.92 290 SER A CA 1
ATOM 689 C C . SER A 1 89 ? 11.249 30.754 25.072 1.00 9.74 290 SER A C 1
ATOM 690 O O . SER A 1 89 ? 11.051 29.662 24.569 1.00 12.67 290 SER A O 1
ATOM 693 N N . SER A 1 90 ? 10.691 31.833 24.703 1.00 9.99 291 SER A N 1
ATOM 694 C CA . SER A 1 90 ? 9.789 31.847 23.571 1.00 11.79 291 SER A CA 1
ATOM 695 C C . SER A 1 90 ? 10.493 32.348 22.314 1.00 10.68 291 SER A C 1
ATOM 696 O O . SER A 1 90 ? 11.361 33.217 22.384 1.00 10.98 291 SER A O 1
ATOM 699 N N . LEU A 1 91 ? 10.017 31.812 21.175 1.00 11.25 292 LEU A N 1
ATOM 700 C CA . LEU A 1 91 ? 10.479 32.257 19.844 1.00 10.58 292 LEU A CA 1
ATOM 701 C C . LEU A 1 91 ? 9.286 32.559 19.007 1.00 10.55 292 LEU A C 1
ATOM 702 O O . LEU A 1 91 ? 8.448 31.714 18.870 1.00 14.37 292 LEU A O 1
ATOM 707 N N . GLN A 1 92 ? 9.266 33.710 18.412 1.00 9.51 293 GLN A N 1
ATOM 708 C CA . GLN A 1 92 ? 8.144 34.065 17.526 1.00 10.39 293 GLN A CA 1
ATOM 709 C C . GLN A 1 92 ? 8.716 34.710 16.269 1.00 8.72 293 GLN A C 1
ATOM 710 O O . GLN A 1 92 ? 9.366 35.706 16.330 1.00 9.62 293 GLN A O 1
ATOM 716 N N . PHE A 1 93 ? 8.431 34.093 15.129 1.00 10.02 294 PHE A N 1
ATOM 717 C CA . PHE A 1 93 ? 8.796 34.676 13.819 1.00 10.79 294 PHE A CA 1
ATOM 718 C C . PHE A 1 93 ? 7.766 35.646 13.354 1.00 10.82 294 PHE A C 1
ATOM 719 O O . PHE A 1 93 ? 6.561 35.380 13.457 1.00 12.56 294 PHE A O 1
ATOM 727 N N . ILE A 1 94 ? 8.251 36.729 12.788 1.00 12.16 295 ILE A N 1
ATOM 728 C CA . ILE A 1 94 ? 7.420 37.854 12.293 1.00 14.41 295 ILE A CA 1
ATOM 729 C C . ILE A 1 94 ? 7.957 38.209 10.930 1.00 15.04 295 ILE A C 1
ATOM 730 O O . ILE A 1 94 ? 9.191 38.344 10.756 1.00 18.43 295 ILE A O 1
ATOM 735 N N . ASP A 1 95 ? 7.102 38.390 9.953 1.00 15.45 296 ASP A N 1
ATOM 736 C CA . ASP A 1 95 ? 7.628 38.898 8.702 1.00 17.86 296 ASP A CA 1
ATOM 737 C C . ASP A 1 95 ? 7.750 40.375 8.680 1.00 19.65 296 ASP A C 1
ATOM 738 O O . ASP A 1 95 ? 7.366 41.072 9.625 1.00 19.06 296 ASP A O 1
ATOM 743 N N . PRO A 1 96 ? 8.295 40.927 7.590 1.00 23.32 297 PRO A N 1
ATOM 744 C CA . PRO A 1 96 ? 8.530 42.354 7.609 1.00 25.89 297 PRO A CA 1
ATOM 745 C C . PRO A 1 96 ? 7.251 43.232 7.618 1.00 26.26 297 PRO A C 1
ATOM 746 O O . PRO A 1 96 ? 7.338 44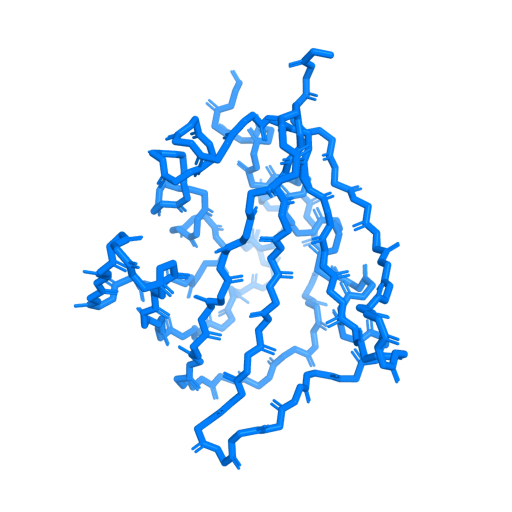.453 7.908 1.00 29.45 297 PRO A O 1
ATOM 750 N N . LYS A 1 97 ? 6.103 42.654 7.283 1.00 25.19 298 LYS A N 1
ATOM 751 C CA . LYS A 1 97 ? 4.823 43.383 7.338 1.00 27.30 298 LYS A CA 1
ATOM 752 C C . LYS A 1 97 ? 4.277 43.368 8.783 1.00 25.16 298 LYS A C 1
ATOM 753 O O . LYS A 1 97 ? 3.209 43.956 9.091 1.00 27.05 298 LYS A O 1
ATOM 759 N N . GLY A 1 98 ? 5.013 42.730 9.693 1.00 21.99 299 GLY A N 1
ATOM 760 C CA . GLY A 1 98 ? 4.546 42.533 11.057 1.00 20.96 299 GLY A CA 1
ATOM 761 C C . GLY A 1 98 ? 3.575 41.380 11.246 1.00 19.88 299 GLY A C 1
ATOM 762 O O . GLY A 1 98 ? 2.975 41.274 12.309 1.00 23.27 299 GLY A O 1
ATOM 763 N N . HIS A 1 99 ? 3.494 40.455 10.309 1.00 17.45 300 HIS A N 1
ATOM 764 C CA . HIS A 1 99 ? 2.607 39.288 10.442 1.00 17.31 300 HIS A CA 1
ATOM 765 C C . HIS A 1 99 ? 3.337 38.065 10.973 1.00 13.75 300 HIS A C 1
ATOM 766 O O . HIS A 1 99 ? 4.441 37.746 10.587 1.00 16.26 300 HIS A O 1
ATOM 773 N N . THR A 1 100 ? 2.707 37.379 11.911 1.00 12.92 301 THR A N 1
ATOM 774 C CA . THR A 1 100 ? 3.110 36.073 12.287 1.00 11.87 301 THR A CA 1
ATOM 775 C C . THR A 1 100 ? 2.985 35.052 11.177 1.00 10.31 301 THR A C 1
ATOM 776 O O . THR A 1 100 ? 2.295 35.225 10.177 1.00 14.01 301 THR A O 1
ATOM 780 N N . LEU A 1 101 ? 3.645 33.919 11.338 1.00 10.55 302 LEU A N 1
ATOM 781 C CA . LEU A 1 101 ? 3.450 32.674 10.570 1.00 9.58 302 LEU A CA 1
ATOM 782 C C . LEU A 1 101 ? 2.076 32.104 10.806 1.00 11.20 302 LEU A C 1
ATOM 783 O O . LEU A 1 101 ? 1.415 32.472 11.747 1.00 12.05 302 LEU A O 1
ATOM 788 N N . THR A 1 102 ? 1.636 31.200 9.924 1.00 10.85 303 THR A N 1
ATOM 789 C CA . THR A 1 102 ? 0.454 30.459 10.250 1.00 10.26 303 THR A CA 1
ATOM 790 C C . THR A 1 102 ? 0.781 29.469 11.384 1.00 10.18 303 THR A C 1
ATOM 791 O O . THR A 1 102 ? 1.945 29.101 11.626 1.00 9.92 303 THR A O 1
ATOM 795 N N . GLN A 1 103 ? -0.223 28.986 12.096 1.00 10.39 304 GLN A N 1
ATOM 796 C CA . GLN A 1 103 ? 0.043 28.033 13.116 1.00 10.70 304 GLN A CA 1
ATOM 797 C C . GLN A 1 103 ? 0.640 26.753 12.546 1.00 11.40 304 GLN A C 1
ATOM 798 O O . GLN A 1 103 ? 1.540 26.190 13.157 1.00 11.55 304 GLN A O 1
ATOM 804 N N . SER A 1 104 ? 0.225 26.341 11.361 1.00 10.64 305 SER A N 1
ATOM 805 C CA A SER A 1 104 ? 0.796 25.148 10.805 0.50 10.36 305 SER A CA 1
ATOM 806 C CA B SER A 1 104 ? 0.755 25.174 10.710 0.50 11.32 305 SER A CA 1
ATOM 807 C C . SER A 1 104 ? 2.261 25.305 10.403 1.00 10.43 305 SER A C 1
ATOM 808 O O . SER A 1 104 ? 3.044 24.357 10.600 1.00 10.88 305 SER A O 1
ATOM 813 N N . GLN A 1 105 ? 2.620 26.480 9.901 1.00 9.38 306 GLN A N 1
ATOM 814 C CA . GLN A 1 105 ? 4.075 26.778 9.635 1.00 8.69 306 GLN A CA 1
ATOM 815 C C . GLN A 1 105 ? 4.827 26.677 10.971 1.00 9.44 306 GLN A C 1
ATOM 816 O O . GLN A 1 105 ? 5.919 26.105 11.027 1.00 9.76 306 GLN A O 1
ATOM 822 N N . ASN A 1 106 ? 4.309 27.305 12.008 1.00 10.14 307 ASN A N 1
ATOM 823 C CA . ASN A 1 106 ? 4.958 27.261 13.294 1.00 10.38 307 ASN A CA 1
ATOM 824 C C . ASN A 1 106 ? 5.114 25.857 13.786 1.00 11.84 307 ASN A C 1
ATOM 825 O O . ASN A 1 106 ? 6.181 25.469 14.317 1.00 12.14 307 ASN A O 1
ATOM 830 N N . ASP A 1 107 ? 4.068 25.063 13.702 1.00 10.46 308 ASP A N 1
ATOM 831 C CA . ASP A 1 107 ? 4.064 23.689 14.106 1.00 10.99 308 ASP A CA 1
ATOM 832 C C . ASP A 1 107 ? 5.149 22.898 13.400 1.00 11.67 308 ASP A C 1
ATOM 833 O O . ASP A 1 107 ? 5.862 22.109 14.035 1.00 12.36 308 ASP A O 1
ATOM 838 N N . ALA A 1 108 ? 5.310 23.133 12.108 1.00 11.23 309 ALA A N 1
ATOM 839 C CA . ALA A 1 108 ? 6.338 22.500 11.355 1.00 11.25 309 ALA A CA 1
ATOM 840 C C . ALA A 1 108 ? 7.714 22.959 11.770 1.00 10.07 309 ALA A C 1
ATOM 841 O O . ALA A 1 108 ? 8.673 22.180 11.591 1.00 12.48 309 ALA A O 1
ATOM 843 N N . LEU A 1 109 ? 7.875 24.152 12.307 1.00 10.33 310 LEU A N 1
ATOM 844 C CA . LEU A 1 109 ? 9.176 24.556 12.821 1.00 11.46 310 LEU A CA 1
ATOM 845 C C . LEU A 1 109 ? 9.611 23.772 14.070 1.00 12.10 310 LEU A C 1
ATOM 846 O O . LEU A 1 109 ? 10.763 23.815 14.420 1.00 12.01 310 LEU A O 1
ATOM 851 N N . VAL A 1 110 ? 8.660 23.153 14.774 1.00 13.85 311 VAL A N 1
ATOM 852 C CA . VAL A 1 110 ? 9.046 22.306 15.945 1.00 14.67 311 VAL A CA 1
ATOM 853 C C . VAL A 1 110 ? 10.128 21.308 15.583 1.00 15.92 311 VAL A C 1
ATOM 854 O O . VAL A 1 110 ? 11.178 21.222 16.234 1.00 14.26 311 VAL A O 1
ATOM 858 N N . ALA A 1 111 ? 9.847 20.477 14.586 1.00 14.48 312 ALA A N 1
ATOM 859 C CA . ALA A 1 111 ? 10.774 19.443 14.183 1.00 15.31 312 ALA A CA 1
ATOM 860 C C . ALA A 1 111 ? 12.023 20.041 13.731 1.00 12.92 312 ALA A C 1
ATOM 861 O O . ALA A 1 111 ? 13.076 19.458 13.982 1.00 14.90 312 ALA A O 1
ATOM 863 N N . VAL A 1 112 ? 11.967 21.163 12.982 1.00 12.10 313 VAL A N 1
ATOM 864 C CA . VAL A 1 112 ? 13.157 21.827 12.456 1.00 10.98 313 VAL A CA 1
ATOM 865 C C . VAL A 1 112 ? 14.015 22.253 13.598 1.00 10.72 313 VAL A C 1
ATOM 866 O O . VAL A 1 112 ? 15.252 22.000 13.594 1.00 11.27 313 VAL A O 1
ATOM 870 N N . PHE A 1 113 ? 13.496 22.980 14.578 1.00 11.33 314 PHE A N 1
ATOM 871 C CA . PHE A 1 113 ? 14.342 23.421 15.686 1.00 11.76 314 PHE A CA 1
ATOM 872 C C . PHE A 1 113 ? 14.742 22.313 16.627 1.00 12.81 314 PHE A C 1
ATOM 873 O O . PHE A 1 113 ? 15.847 22.353 17.142 1.00 13.53 314 PHE A O 1
ATOM 881 N N . GLN A 1 114 ? 13.894 21.299 16.818 1.00 12.82 315 GLN A N 1
ATOM 882 C CA A GLN A 1 114 ? 14.333 20.164 17.591 0.50 13.91 315 GLN A CA 1
ATOM 883 C CA B GLN A 1 114 ? 14.329 20.130 17.560 0.50 14.42 315 GLN A CA 1
ATOM 884 C C . GLN A 1 114 ? 15.568 19.541 16.933 1.00 13.87 315 GLN A C 1
ATOM 885 O O . GLN A 1 114 ? 16.500 19.201 17.620 1.00 15.74 315 GLN A O 1
ATOM 896 N N . ALA A 1 115 ? 15.487 19.362 15.610 1.00 11.67 316 ALA A N 1
ATOM 897 C CA . ALA A 1 115 ? 16.605 18.798 14.869 1.00 12.98 316 ALA A CA 1
ATOM 898 C C . ALA A 1 115 ? 17.849 19.688 14.963 1.00 13.54 316 ALA A C 1
ATOM 899 O O . ALA A 1 115 ? 18.953 19.176 15.131 1.00 15.76 316 ALA A O 1
ATOM 901 N N . ALA A 1 116 ? 17.693 20.984 14.792 1.00 12.88 317 ALA A N 1
ATOM 902 C CA . ALA A 1 116 ? 18.795 21.889 14.826 1.00 12.89 317 ALA A CA 1
ATOM 903 C C . ALA A 1 116 ? 19.491 21.920 16.191 1.00 13.35 317 ALA A C 1
ATOM 904 O O . ALA A 1 116 ? 20.726 21.832 16.279 1.00 15.27 317 ALA A O 1
ATOM 906 N N . PHE A 1 117 ? 18.716 22.017 17.270 1.00 14.59 318 PHE A N 1
ATOM 907 C CA . PHE A 1 117 ? 19.311 22.045 18.596 1.00 15.93 318 PHE A CA 1
ATOM 908 C C . PHE A 1 117 ? 19.954 20.637 18.865 1.00 18.07 318 PHE A C 1
ATOM 909 O O . PHE A 1 117 ? 21.022 20.534 19.478 1.00 21.35 318 PHE A O 1
ATOM 917 N N . SER A 1 118 ? 19.369 19.556 18.400 1.00 18.50 319 SER A N 1
ATOM 918 C CA . SER A 1 118 ? 19.995 18.239 18.515 1.00 22.12 319 SER A CA 1
ATOM 919 C C . SER A 1 118 ? 21.305 18.108 17.777 1.00 21.69 319 SER A C 1
ATOM 920 O O . SER A 1 118 ? 22.259 17.463 18.259 1.00 23.69 319 SER A O 1
ATOM 923 N N . LYS A 1 119 ? 21.349 18.729 16.583 1.00 22.12 320 LYS A N 1
ATOM 924 C CA . LYS A 1 119 ? 22.523 18.682 15.687 1.00 24.24 320 LYS A CA 1
ATOM 925 C C . LYS A 1 119 ? 23.687 19.368 16.402 1.00 24.83 320 LYS A C 1
ATOM 926 O O . LYS A 1 119 ? 24.865 18.942 16.272 1.00 28.39 320 LYS A O 1
ATOM 932 N N . LEU A 1 120 ? 23.364 20.409 17.177 1.00 27.83 321 LEU A N 1
ATOM 933 C CA . LEU A 1 120 ? 24.312 21.139 18.025 1.00 30.66 321 LEU A CA 1
ATOM 934 C C . LEU A 1 120 ? 24.812 20.245 19.111 1.00 32.69 321 LEU A C 1
ATOM 935 O O . LEU A 1 1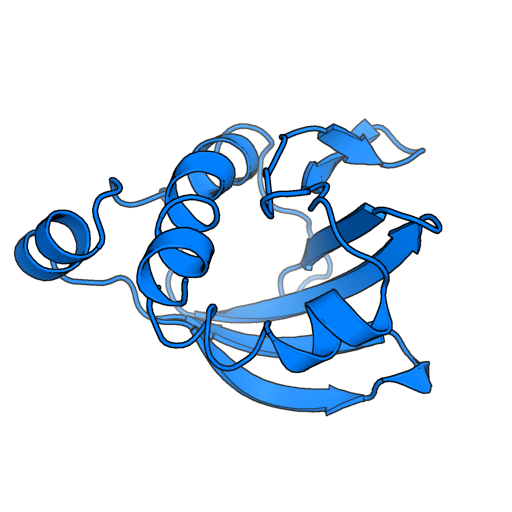20 ? 26.002 20.186 19.313 1.00 34.76 321 LEU A O 1
ATOM 940 N N . GLU A 1 121 ? 23.893 19.569 19.796 1.00 34.17 322 GLU A N 1
ATOM 941 C CA . GLU A 1 121 ? 24.175 18.812 20.998 1.00 36.03 322 GLU A CA 1
ATOM 942 C C . GLU A 1 121 ? 24.700 17.411 20.735 1.00 36.51 322 GLU A C 1
ATOM 943 O O . GLU A 1 121 ? 25.799 17.090 21.240 1.00 38.36 322 GLU A O 1
#

Foldseek 3Di:
DQWAKDWDADPVRFIKIKTFAFQVVCVVCPQQLCVLQAWHFPDDDVVQQKTKIFGDGDDPVSCVVLQADDLPDDGGIWMWHWAGPPRMIMIWIAHPVRDGDHSSSRRRCNRSSSSSSVVVD

Radius of gyration: 12.99 Å; Cα contacts (8 Å, |Δi|>4): 255; chains: 1; bounding box: 28×29×34 Å

Sequence (121 aa):
TTMMDVQSSAADDTGLPMLVVVRGPFNVVWQRLLPAALEEKVGMKVTDSTRSQGNMAVTYKPLSDSDWQELGASDPGLASGDYKLQVGDLDNRSSLQFIDPKGHTLTQSSQNDALVAVFQQAAFSKLE

B-factor: mean 18.16, std 10.24, range [5.57, 105.34]

GO terms:
  GO:0009279 cell outer membrane (C, EXP)
  GO:0042802 identical protein binding (F, IPI)
  GO:0005515 protein binding (F, IPI)
  GO:0005515 protein binding (F, IDA)
  GO:0009986 cell surface (C, IDA)
  GO:1990063 Bam protein complex (C, IDA)
  GO:0043165 Gram-negative-bacterium-type cell outer membrane assembly (P, IGI)
  GO:0043165 Gram-negative-bacterium-type cell outer membrane assembly (P, IDA)
  GO:0016020 membrane (C, IDA)
  GO:0051205 protein insertion into membrane (P, IDA)

Solvent-accessible surface area: 6384 Å² total; per-residue (Å²): 164,97,12,56,6,76,44,27,51,36,158,110,50,84,10,24,0,6,0,115,7,59,29,74,51,0,19,118,105,0,59,39,0,0,127,66,0,20,3,141,42,81,84,46,50,115,111,124,6,26,0,33,3,53,3,144,46,35,64,126,62,67,8,149,118,14,55,13,88,70,7,52,8,72,50,29,82,18,82,0,44,10,24,98,73,114,111,106,0,16,0,32,3,23,43,111,178,51,104,36,12,84,70,82,41,2,66,38,0,34,53,1,0,57,13,0,4,68,115,60,128

Secondary structure (DSSP, 8-state):
----EEEEE-TTS-EEEEEES-HHHHHHHHHHHHHHTTEEEEEEEGGGTEEEEEE-PPPHHHHHHHTS----PPSEEEEEEEEEETTEEEEEEE-TTSPBPPHHHHHHHHHHHHHHHHHH-